Protein AF-A0A7Z8PAY5-F1 (afdb_monomer_lite)

pLDDT: mean 79.84, std 11.98, range [39.59, 96.19]

Sequence (153 aa):
MSPIPAINILVPGSGLLLRDRLMLGCGLLLIWIFALGLLLVAPLLMTPDGVAQLRLLALLLWLGAGLVGGVVWWFWEADTPLADDLLRDYHGRIAQAYLQGDQAQAQALAHELVRRGRRLPVTWELLALVAASPLRERAAARAQALRQARRGI

Structure (mmCIF, N/CA/C/O backbone):
data_AF-A0A7Z8PAY5-F1
#
_entry.id   AF-A0A7Z8PAY5-F1
#
loop_
_atom_site.group_PDB
_atom_site.id
_atom_site.type_symbol
_atom_site.label_atom_id
_atom_site.label_alt_id
_atom_site.label_comp_id
_atom_site.label_asym_id
_atom_site.label_entity_id
_atom_site.label_seq_id
_atom_site.pdbx_PDB_ins_code
_atom_site.Cartn_x
_atom_site.Cartn_y
_atom_site.Cartn_z
_atom_site.occupancy
_atom_site.B_iso_or_equiv
_atom_site.auth_seq_id
_atom_site.auth_comp_id
_atom_site.auth_asym_id
_atom_site.auth_atom_id
_atom_site.pdbx_PDB_model_num
ATOM 1 N N . MET A 1 1 ? -5.123 16.829 -8.025 1.00 39.59 1 MET A N 1
ATOM 2 C CA . MET A 1 1 ? -4.592 15.612 -8.683 1.00 39.59 1 MET A CA 1
ATOM 3 C C . MET A 1 1 ? -3.466 15.065 -7.818 1.00 39.59 1 MET A C 1
ATOM 5 O O . MET A 1 1 ? -2.609 15.847 -7.430 1.00 39.59 1 MET A O 1
ATOM 9 N N . SER A 1 2 ? -3.497 13.788 -7.419 1.00 46.03 2 SER A N 1
ATOM 10 C CA . SER A 1 2 ? -2.402 13.240 -6.598 1.00 46.03 2 SER A CA 1
ATOM 11 C C . SER A 1 2 ? -1.121 13.162 -7.450 1.00 46.03 2 SER A C 1
ATOM 13 O O . SER A 1 2 ? -1.248 12.860 -8.632 1.00 46.03 2 SER A O 1
ATOM 15 N N . PRO A 1 3 ? 0.085 13.431 -6.916 1.00 53.19 3 PRO A N 1
ATOM 16 C CA . PRO A 1 3 ? 1.349 13.385 -7.674 1.00 53.19 3 PRO A CA 1
ATOM 17 C C . PRO A 1 3 ? 1.826 11.954 -7.993 1.00 53.19 3 PRO A C 1
ATOM 19 O O . PRO A 1 3 ? 2.784 11.745 -8.731 1.00 53.19 3 PRO A O 1
ATOM 22 N N . ILE A 1 4 ? 1.139 10.951 -7.449 1.00 54.25 4 ILE A N 1
ATOM 23 C CA . ILE A 1 4 ? 1.483 9.529 -7.534 1.00 54.25 4 ILE A CA 1
ATOM 24 C C . ILE A 1 4 ? 1.473 8.960 -8.976 1.00 54.25 4 ILE A C 1
ATOM 26 O O . ILE A 1 4 ? 2.338 8.131 -9.259 1.00 54.25 4 ILE A O 1
ATOM 30 N N . PRO A 1 5 ? 0.596 9.385 -9.915 1.00 56.03 5 PRO A N 1
ATOM 31 C CA . PRO A 1 5 ? 0.640 8.924 -11.302 1.00 56.03 5 PRO A CA 1
ATOM 32 C C . PRO A 1 5 ? 1.931 9.363 -11.998 1.00 56.03 5 PRO A C 1
ATOM 34 O O . PRO A 1 5 ? 2.553 8.567 -12.691 1.00 56.03 5 PRO A O 1
ATOM 37 N N . ALA A 1 6 ? 2.371 10.606 -11.765 1.00 57.03 6 ALA A N 1
ATOM 38 C CA . ALA A 1 6 ? 3.580 11.151 -12.381 1.00 57.03 6 ALA A CA 1
ATOM 39 C C . ALA A 1 6 ? 4.839 10.407 -11.909 1.00 57.03 6 ALA A C 1
ATOM 41 O O . ALA A 1 6 ? 5.709 10.079 -12.713 1.00 57.03 6 ALA A O 1
ATOM 42 N N . ILE A 1 7 ? 4.903 10.065 -10.619 1.00 58.91 7 ILE A N 1
ATOM 43 C CA . ILE A 1 7 ? 6.022 9.304 -10.045 1.00 58.91 7 ILE A CA 1
ATOM 44 C C . ILE A 1 7 ? 6.079 7.881 -10.620 1.00 58.91 7 ILE A C 1
ATOM 46 O O . ILE A 1 7 ? 7.165 7.380 -10.895 1.00 58.91 7 ILE A O 1
ATOM 50 N N . ASN A 1 8 ? 4.931 7.242 -10.864 1.00 58.94 8 ASN A N 1
ATOM 51 C CA . ASN A 1 8 ? 4.893 5.881 -11.406 1.00 58.94 8 ASN A CA 1
ATOM 52 C C . ASN A 1 8 ? 5.260 5.816 -12.904 1.00 58.94 8 ASN A C 1
ATOM 54 O O . ASN A 1 8 ? 5.682 4.767 -13.380 1.00 58.94 8 ASN A O 1
ATOM 58 N N . ILE A 1 9 ? 5.130 6.935 -13.629 1.00 58.25 9 ILE A N 1
ATOM 59 C CA . ILE A 1 9 ? 5.628 7.090 -15.007 1.00 58.25 9 ILE A CA 1
ATOM 60 C C . ILE A 1 9 ? 7.157 7.244 -15.012 1.00 58.25 9 ILE A C 1
ATOM 62 O O . ILE A 1 9 ? 7.828 6.668 -15.863 1.00 58.25 9 ILE A O 1
ATOM 66 N N . LEU A 1 10 ? 7.714 7.993 -14.053 1.00 64.56 10 LEU A N 1
ATOM 67 C CA . LEU A 1 10 ? 9.162 8.198 -13.914 1.00 64.56 10 LEU A CA 1
ATOM 68 C C . LEU A 1 10 ? 9.898 6.961 -13.382 1.00 64.56 10 LEU A C 1
ATOM 70 O O . LEU A 1 10 ? 11.009 6.675 -13.823 1.00 64.56 10 LEU A O 1
ATOM 74 N N . VAL A 1 11 ? 9.287 6.234 -12.445 1.00 67.00 11 VAL A N 1
ATOM 75 C CA . 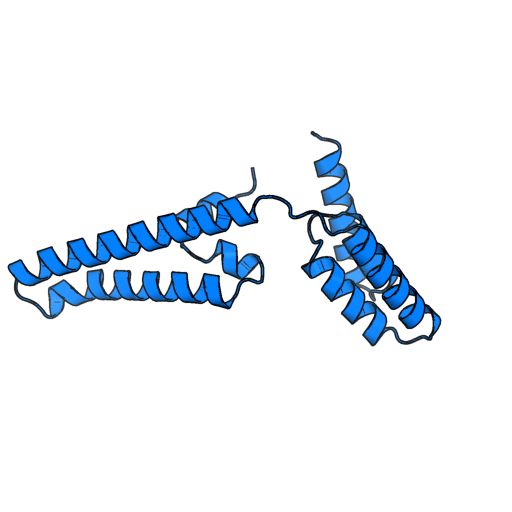VAL A 1 11 ? 9.842 5.018 -11.836 1.00 67.00 11 VAL A CA 1
ATOM 76 C C . VAL A 1 11 ? 8.768 3.924 -11.839 1.00 67.00 11 VAL A C 1
ATOM 78 O O . VAL A 1 11 ? 7.959 3.848 -10.902 1.00 67.00 11 VAL A O 1
ATOM 81 N N . PRO A 1 12 ? 8.746 3.064 -12.873 1.00 66.25 12 PRO A N 1
ATOM 82 C CA . PRO A 1 12 ? 7.808 1.958 -12.986 1.00 66.25 12 PRO A CA 1
ATOM 83 C C . PRO A 1 12 ? 7.875 1.042 -11.766 1.00 66.25 12 PRO A C 1
ATOM 85 O O . PRO A 1 12 ? 8.945 0.611 -11.340 1.00 66.25 12 PRO A O 1
ATOM 88 N N . GLY A 1 13 ? 6.714 0.753 -11.181 1.00 62.00 13 GLY A N 1
ATOM 89 C CA . GLY A 1 13 ? 6.597 -0.123 -10.014 1.00 62.00 13 GLY A CA 1
ATOM 90 C C . GLY A 1 13 ? 6.609 0.606 -8.670 1.00 62.00 13 GLY A C 1
ATOM 91 O O . GLY A 1 13 ? 6.074 0.066 -7.701 1.00 62.00 13 GLY A O 1
ATOM 92 N N . SER A 1 14 ? 7.089 1.853 -8.597 1.00 67.81 14 SER A N 1
ATOM 93 C CA . SER A 1 14 ? 7.093 2.642 -7.350 1.00 67.81 14 SER A CA 1
ATOM 94 C C . SER A 1 14 ? 5.681 2.870 -6.792 1.00 67.81 14 SER A C 1
ATOM 96 O O . SER A 1 14 ? 5.429 2.691 -5.600 1.00 67.81 14 SER A O 1
ATOM 98 N N . GLY A 1 15 ? 4.715 3.153 -7.667 1.00 62.78 15 GLY A N 1
ATOM 99 C CA . GLY A 1 15 ? 3.309 3.295 -7.302 1.00 62.78 15 GLY A CA 1
ATOM 100 C C . GLY A 1 15 ? 2.653 1.983 -6.866 1.00 62.78 15 GLY A C 1
ATOM 101 O O . GLY A 1 15 ? 1.653 2.022 -6.158 1.00 62.78 15 GLY A O 1
ATOM 102 N N . LEU A 1 16 ? 3.206 0.827 -7.245 1.00 64.44 16 LEU A N 1
ATOM 103 C CA . LEU A 1 16 ? 2.715 -0.493 -6.830 1.00 64.44 16 LEU A CA 1
ATOM 104 C C . LEU A 1 16 ? 3.295 -0.917 -5.476 1.00 64.44 16 LEU A C 1
ATOM 106 O O . LEU A 1 16 ? 2.569 -1.489 -4.660 1.00 64.44 16 LEU A O 1
ATOM 110 N N . LEU A 1 17 ? 4.554 -0.559 -5.198 1.00 64.25 17 LEU A N 1
ATOM 111 C CA . LEU A 1 17 ? 5.170 -0.707 -3.874 1.00 64.25 17 LEU A CA 1
ATOM 112 C C . LEU A 1 17 ? 4.375 0.054 -2.807 1.00 64.25 17 LEU A C 1
ATOM 114 O O . LEU A 1 17 ? 4.044 -0.500 -1.764 1.00 64.25 17 LEU A O 1
ATOM 118 N N . LEU A 1 18 ? 3.965 1.287 -3.118 1.00 63.81 18 LEU A N 1
ATOM 119 C CA . LEU A 1 18 ? 3.131 2.126 -2.246 1.00 63.81 18 LEU A CA 1
ATOM 120 C C . LEU A 1 18 ? 1.703 1.587 -2.039 1.00 63.81 18 LEU A C 1
ATOM 122 O O . LEU A 1 18 ? 0.928 2.154 -1.267 1.00 63.81 18 LEU A O 1
ATOM 126 N N . ARG A 1 19 ? 1.321 0.515 -2.744 1.00 63.31 19 ARG A N 1
ATOM 127 C CA . ARG A 1 19 ? -0.003 -0.114 -2.666 1.00 63.31 19 ARG A CA 1
ATOM 128 C C . ARG A 1 19 ? 0.034 -1.542 -2.125 1.00 63.31 19 ARG A C 1
ATOM 130 O O . ARG A 1 19 ? -0.881 -2.304 -2.425 1.00 63.31 19 ARG A O 1
ATOM 137 N N . ASP A 1 20 ? 1.068 -1.895 -1.362 1.00 64.25 20 ASP A N 1
ATOM 138 C CA . ASP A 1 20 ? 1.275 -3.230 -0.777 1.00 64.25 20 ASP A CA 1
ATOM 139 C C . ASP A 1 20 ? 1.382 -4.362 -1.811 1.00 64.25 20 ASP A C 1
ATOM 141 O O . ASP A 1 20 ? 1.292 -5.545 -1.485 1.00 64.25 20 ASP A O 1
ATOM 145 N N . ARG A 1 21 ? 1.619 -4.028 -3.085 1.00 68.25 21 ARG A N 1
ATOM 146 C CA . ARG A 1 21 ? 1.881 -5.001 -4.152 1.00 68.25 21 ARG A CA 1
ATOM 147 C C . ARG A 1 21 ? 3.385 -5.146 -4.348 1.00 68.25 21 ARG A C 1
ATOM 149 O O . ARG A 1 21 ? 3.896 -4.985 -5.453 1.00 68.25 21 ARG A O 1
ATOM 156 N N . LEU A 1 22 ? 4.074 -5.456 -3.247 1.00 66.81 22 LEU A N 1
ATOM 157 C CA . LEU A 1 22 ? 5.536 -5.499 -3.149 1.00 66.81 22 LEU A CA 1
ATOM 158 C C . LEU A 1 22 ? 6.174 -6.369 -4.236 1.00 66.81 22 LEU A C 1
ATOM 160 O O . LEU A 1 22 ? 7.078 -5.905 -4.914 1.00 66.81 22 LEU A O 1
ATOM 164 N N . MET A 1 23 ? 5.671 -7.586 -4.470 1.00 71.38 23 MET A N 1
ATOM 165 C CA . MET A 1 23 ? 6.252 -8.481 -5.482 1.00 71.38 23 MET A CA 1
ATOM 166 C C . MET A 1 23 ? 6.155 -7.930 -6.910 1.00 71.38 23 MET A C 1
ATOM 168 O O . MET A 1 23 ? 7.142 -7.954 -7.640 1.00 71.38 23 MET A O 1
ATOM 172 N N . LEU A 1 24 ? 4.996 -7.392 -7.301 1.00 71.62 24 LEU A N 1
ATOM 173 C CA . LEU A 1 24 ? 4.800 -6.804 -8.632 1.00 71.62 24 LEU A CA 1
ATOM 174 C C . LEU A 1 24 ? 5.599 -5.506 -8.798 1.00 71.62 24 LEU A C 1
ATOM 176 O O . LEU A 1 24 ? 6.242 -5.306 -9.826 1.00 71.62 24 LEU A O 1
ATOM 180 N N . GLY A 1 25 ? 5.587 -4.646 -7.775 1.00 73.62 25 GLY A N 1
ATOM 181 C CA . GLY A 1 25 ? 6.361 -3.408 -7.761 1.00 73.62 25 GLY A CA 1
ATOM 182 C C . GLY A 1 25 ? 7.865 -3.667 -7.845 1.00 73.62 25 GLY A C 1
ATOM 183 O O . GLY A 1 25 ? 8.525 -3.091 -8.703 1.00 73.62 25 GLY A O 1
ATOM 184 N N . CYS A 1 26 ? 8.396 -4.580 -7.024 1.00 76.75 26 CYS A N 1
ATOM 185 C CA . CYS A 1 26 ? 9.808 -4.965 -7.043 1.00 76.75 26 CYS A CA 1
ATOM 186 C C . CYS A 1 26 ? 10.201 -5.630 -8.363 1.00 76.75 26 CYS A C 1
ATOM 188 O O . CYS A 1 26 ? 11.263 -5.322 -8.889 1.00 76.75 26 CYS A O 1
ATOM 190 N N . GLY A 1 27 ? 9.358 -6.509 -8.918 1.00 79.31 27 GLY A N 1
ATOM 191 C CA . GLY A 1 27 ? 9.633 -7.160 -10.200 1.00 79.31 27 GLY A CA 1
ATOM 192 C C . GLY A 1 27 ? 9.805 -6.149 -11.335 1.00 79.31 27 GLY A C 1
ATOM 193 O O . GLY A 1 27 ? 10.800 -6.190 -12.055 1.00 79.31 27 GLY A O 1
ATOM 194 N N . LEU A 1 28 ? 8.886 -5.186 -11.444 1.00 78.25 28 LEU A N 1
ATOM 195 C CA . LEU A 1 28 ? 8.980 -4.110 -12.436 1.00 78.25 28 LEU A CA 1
ATOM 196 C C . LEU A 1 28 ? 10.201 -3.214 -12.207 1.00 78.25 28 LEU A C 1
ATOM 198 O O . LEU A 1 28 ? 10.878 -2.849 -13.165 1.00 78.25 28 LEU A O 1
ATOM 202 N N . LEU A 1 29 ? 10.518 -2.910 -10.949 1.00 78.69 29 LEU A N 1
ATOM 203 C CA . LEU A 1 29 ? 11.650 -2.059 -10.592 1.00 78.69 29 LEU A CA 1
ATOM 204 C C . LEU A 1 29 ? 12.996 -2.747 -10.879 1.00 78.69 29 LEU A C 1
ATOM 206 O O . LEU A 1 29 ? 13.921 -2.104 -11.364 1.00 78.69 29 LEU A O 1
ATOM 210 N N . LEU A 1 30 ? 13.097 -4.063 -10.670 1.00 83.81 30 LEU A N 1
ATOM 211 C CA . LEU A 1 30 ? 14.276 -4.853 -11.040 1.00 83.81 30 LEU A CA 1
ATOM 212 C C . LEU A 1 30 ? 14.480 -4.898 -12.555 1.00 83.81 30 LEU A C 1
ATOM 214 O O . LEU A 1 30 ? 15.600 -4.688 -13.015 1.00 83.81 30 LEU A O 1
ATOM 218 N N . ILE A 1 31 ? 13.411 -5.112 -13.331 1.00 81.81 31 ILE A N 1
ATOM 219 C CA . ILE A 1 31 ? 13.468 -5.048 -14.802 1.00 81.81 31 ILE A CA 1
ATOM 220 C C . ILE A 1 31 ? 13.948 -3.662 -15.247 1.00 81.81 31 ILE A C 1
ATOM 222 O O . ILE A 1 31 ? 14.785 -3.548 -16.142 1.00 81.81 31 ILE A O 1
ATOM 226 N N . TRP A 1 32 ? 13.465 -2.613 -14.584 1.00 80.06 32 TRP A N 1
ATOM 227 C CA . TRP A 1 32 ? 13.840 -1.235 -14.870 1.00 80.06 32 TRP A CA 1
ATOM 228 C C . TRP A 1 32 ? 15.317 -0.942 -14.576 1.00 80.06 32 TRP A C 1
ATOM 230 O O . TRP A 1 32 ? 16.019 -0.410 -15.436 1.00 80.06 32 TRP A O 1
ATOM 240 N N . ILE A 1 33 ? 15.817 -1.349 -13.402 1.00 83.81 33 ILE A N 1
ATOM 241 C CA . ILE A 1 33 ? 17.237 -1.238 -13.029 1.00 83.81 33 ILE A CA 1
ATOM 242 C C . ILE A 1 33 ? 18.110 -2.034 -14.001 1.00 83.81 33 ILE A C 1
ATOM 244 O O . ILE A 1 33 ? 19.148 -1.540 -14.436 1.00 83.81 33 ILE A O 1
ATOM 248 N N . PHE A 1 34 ? 17.694 -3.247 -14.365 1.00 84.44 34 PHE A N 1
ATOM 249 C CA . PHE A 1 34 ? 18.438 -4.101 -15.284 1.00 84.44 34 PHE A CA 1
ATOM 250 C C . PHE A 1 34 ? 18.545 -3.479 -16.683 1.00 84.44 34 PHE A C 1
ATOM 252 O O . PHE A 1 34 ? 19.636 -3.432 -17.251 1.00 84.44 34 PHE A O 1
ATOM 259 N N . ALA A 1 35 ? 17.447 -2.929 -17.211 1.00 81.75 35 ALA A N 1
ATOM 260 C CA . ALA A 1 35 ? 17.441 -2.219 -18.489 1.00 81.75 35 ALA A CA 1
ATOM 261 C C . ALA A 1 35 ? 18.361 -0.984 -18.467 1.00 81.75 35 ALA A C 1
ATOM 263 O O . ALA A 1 35 ? 19.132 -0.770 -19.402 1.00 81.75 35 ALA A O 1
ATOM 264 N N . LEU A 1 36 ? 18.339 -0.206 -17.380 1.00 81.88 36 LEU A N 1
ATOM 265 C CA . LEU A 1 36 ? 19.248 0.928 -17.177 1.00 81.88 36 LEU A CA 1
ATOM 266 C C . LEU A 1 36 ? 20.714 0.494 -17.079 1.00 81.88 36 LEU A C 1
ATOM 268 O O . LEU A 1 36 ? 21.577 1.111 -17.699 1.00 81.88 36 LEU A O 1
ATOM 272 N N . GLY A 1 37 ? 20.992 -0.588 -16.352 1.00 83.56 37 GLY A N 1
ATOM 273 C CA . GLY A 1 37 ? 22.326 -1.174 -16.248 1.00 83.56 37 GLY A CA 1
ATOM 274 C C . GLY A 1 37 ? 22.868 -1.595 -17.613 1.00 83.56 37 GLY A C 1
ATOM 275 O O . GLY A 1 37 ? 23.983 -1.223 -17.967 1.00 83.56 37 GLY A O 1
ATOM 276 N N . LEU A 1 38 ? 22.056 -2.282 -18.422 1.00 80.25 38 LEU A N 1
ATOM 277 C CA . LEU A 1 38 ? 22.403 -2.623 -19.806 1.00 80.25 38 LEU A CA 1
ATOM 278 C C . LEU A 1 38 ? 22.697 -1.374 -20.646 1.00 80.25 38 LEU A C 1
ATOM 280 O O . LEU A 1 38 ? 23.702 -1.341 -21.350 1.00 80.25 38 LEU A O 1
ATOM 284 N N . LEU A 1 39 ? 21.873 -0.329 -20.542 1.00 80.56 39 LEU A N 1
ATOM 285 C CA . LEU A 1 39 ? 22.057 0.934 -21.269 1.00 80.56 39 LEU A CA 1
ATOM 286 C C . LEU A 1 39 ? 23.378 1.642 -20.929 1.00 80.56 39 LEU A C 1
ATOM 288 O O . LEU A 1 39 ? 24.019 2.202 -21.822 1.00 80.56 39 LEU A O 1
ATOM 292 N N . LEU A 1 40 ? 23.776 1.610 -19.655 1.00 82.31 40 LEU A N 1
ATOM 293 C CA . LEU A 1 40 ? 24.979 2.273 -19.147 1.00 82.31 40 LEU A CA 1
ATOM 294 C C . LEU A 1 40 ? 26.255 1.451 -19.367 1.00 82.31 40 LEU A C 1
ATOM 296 O O . LEU A 1 40 ? 27.308 2.028 -19.622 1.00 82.31 40 LEU A O 1
ATOM 300 N N . VAL A 1 41 ? 26.169 0.120 -19.281 1.00 83.25 41 VAL A N 1
ATOM 301 C CA . VAL A 1 41 ? 27.333 -0.782 -19.318 1.00 83.25 41 VAL A CA 1
ATOM 302 C C . VAL A 1 41 ? 27.633 -1.299 -20.727 1.00 83.25 41 VAL A C 1
ATOM 304 O O . VAL A 1 41 ? 28.800 -1.507 -21.055 1.00 83.25 41 VAL A O 1
ATOM 307 N N . ALA A 1 42 ? 26.628 -1.444 -21.600 1.00 76.44 42 ALA A N 1
ATOM 308 C CA . ALA A 1 42 ? 26.830 -1.889 -22.984 1.00 76.44 42 ALA A CA 1
ATOM 309 C C . ALA A 1 42 ? 27.946 -1.137 -23.741 1.00 76.44 42 ALA A C 1
ATOM 311 O O . ALA A 1 42 ? 28.756 -1.807 -24.381 1.00 76.44 42 ALA A O 1
ATOM 312 N N . PRO A 1 43 ? 28.069 0.207 -23.650 1.00 76.69 43 PRO A N 1
ATOM 313 C CA . PRO A 1 43 ? 29.103 0.959 -24.365 1.00 76.69 43 PRO A CA 1
ATOM 314 C C . PRO A 1 43 ? 30.532 0.662 -23.896 1.00 76.69 43 PRO A C 1
ATOM 316 O O . PRO A 1 43 ? 31.474 0.963 -24.619 1.00 76.69 43 PRO A O 1
ATOM 319 N N . LEU A 1 44 ? 30.698 0.114 -22.687 1.00 79.06 44 LEU A N 1
ATOM 320 C CA . LEU A 1 44 ? 32.000 -0.195 -22.090 1.00 79.06 44 LEU A CA 1
ATOM 321 C C . LEU A 1 44 ? 32.498 -1.597 -22.465 1.00 79.06 44 LEU A C 1
ATOM 323 O O . LEU A 1 44 ? 33.692 -1.863 -22.361 1.00 79.06 44 LEU A O 1
ATOM 327 N N . LEU A 1 45 ? 31.592 -2.497 -22.860 1.00 77.25 45 LEU A N 1
ATOM 328 C CA . LEU A 1 45 ? 31.884 -3.923 -23.031 1.00 77.25 45 LEU A CA 1
ATOM 329 C C . LEU A 1 45 ? 31.747 -4.427 -24.473 1.00 77.25 45 LEU A C 1
ATOM 331 O O . LEU A 1 45 ? 32.185 -5.540 -24.756 1.00 77.25 45 LEU A O 1
ATOM 335 N N . MET A 1 46 ? 31.122 -3.667 -25.378 1.00 78.25 46 MET A N 1
ATOM 336 C CA . MET A 1 46 ? 30.772 -4.150 -26.719 1.00 78.25 46 MET A CA 1
ATOM 337 C C . MET A 1 46 ? 31.237 -3.234 -27.851 1.00 78.25 46 MET A C 1
ATOM 339 O O . MET A 1 46 ? 31.460 -2.038 -27.676 1.00 78.25 46 MET A O 1
ATOM 343 N N . THR A 1 47 ? 31.352 -3.823 -29.043 1.00 79.81 47 THR A N 1
ATOM 344 C CA . THR A 1 47 ? 31.607 -3.115 -30.300 1.00 79.81 47 THR A CA 1
ATOM 345 C C . THR A 1 47 ? 30.426 -2.207 -30.676 1.00 79.81 47 THR A C 1
ATOM 347 O O . THR A 1 47 ? 29.295 -2.466 -30.252 1.00 79.81 47 THR A O 1
ATOM 350 N N . PRO A 1 48 ? 30.644 -1.159 -31.494 1.00 78.31 48 PRO A N 1
ATOM 351 C CA . PRO A 1 48 ? 29.626 -0.147 -31.799 1.00 78.31 48 PRO A CA 1
ATOM 352 C C . PRO A 1 48 ? 28.293 -0.722 -32.303 1.00 78.31 48 PRO A C 1
ATOM 354 O O . PRO A 1 48 ? 27.227 -0.267 -31.885 1.00 78.31 48 PRO A O 1
ATOM 357 N N . ASP A 1 49 ? 28.352 -1.765 -33.133 1.00 78.88 49 ASP A N 1
ATOM 358 C CA . ASP A 1 49 ? 27.166 -2.411 -33.707 1.00 78.88 49 ASP A CA 1
ATOM 359 C C . ASP A 1 49 ? 26.361 -3.198 -32.659 1.00 78.88 49 ASP A C 1
ATOM 361 O O . ASP A 1 49 ? 25.128 -3.154 -32.646 1.00 78.88 49 ASP A O 1
ATOM 365 N N . GLY A 1 50 ? 27.046 -3.861 -31.719 1.00 76.06 50 GLY A N 1
ATOM 366 C CA . GLY A 1 50 ? 26.405 -4.575 -30.611 1.00 76.06 50 GLY A CA 1
ATOM 367 C C . GLY A 1 50 ? 25.761 -3.628 -29.596 1.00 76.06 50 GLY A C 1
ATOM 368 O O . GLY A 1 50 ? 24.681 -3.909 -29.074 1.00 76.06 50 GLY A O 1
ATOM 369 N N . VAL A 1 51 ? 26.369 -2.457 -29.368 1.00 81.75 51 VAL A N 1
ATOM 370 C CA . VAL A 1 51 ? 25.839 -1.424 -28.462 1.00 81.75 51 VAL A CA 1
ATOM 371 C C . VAL A 1 51 ? 24.497 -0.885 -28.956 1.00 81.75 51 VAL A C 1
ATOM 373 O O . VAL A 1 51 ? 23.588 -0.680 -28.149 1.00 81.75 51 VAL A O 1
ATOM 376 N N . ALA A 1 52 ? 24.343 -0.666 -30.265 1.00 79.69 52 ALA A N 1
ATOM 377 C CA . ALA A 1 52 ? 23.102 -0.147 -30.837 1.00 79.69 52 ALA A CA 1
ATOM 378 C C . ALA A 1 52 ? 21.922 -1.109 -30.619 1.00 79.69 52 ALA A C 1
ATOM 380 O O . ALA A 1 52 ? 20.861 -0.687 -30.152 1.00 79.69 52 ALA A O 1
ATOM 381 N N . GLN A 1 53 ? 22.123 -2.406 -30.878 1.00 80.88 53 GLN A N 1
ATOM 382 C CA . GLN A 1 53 ? 21.091 -3.429 -30.678 1.00 80.88 53 GLN A CA 1
ATOM 383 C C . GLN A 1 53 ? 20.726 -3.589 -29.196 1.00 80.88 53 GLN A C 1
ATOM 385 O O . GLN A 1 53 ? 19.541 -3.629 -28.855 1.00 80.88 53 GLN A O 1
ATOM 390 N N . LEU A 1 54 ? 21.721 -3.601 -28.299 1.00 81.50 54 LEU A N 1
ATOM 391 C CA . LEU A 1 54 ? 21.482 -3.699 -26.855 1.00 81.50 54 LEU A CA 1
ATOM 392 C C . LEU A 1 54 ? 20.722 -2.488 -26.304 1.00 81.50 54 LEU A C 1
ATOM 394 O O . LEU A 1 54 ? 19.830 -2.649 -25.475 1.00 81.50 54 LEU A O 1
ATOM 398 N N . ARG A 1 55 ? 21.052 -1.275 -26.765 1.00 80.25 55 ARG A N 1
ATOM 399 C CA . ARG A 1 55 ? 20.346 -0.047 -26.368 1.00 80.25 55 ARG A CA 1
ATOM 400 C C . ARG A 1 55 ? 18.890 -0.068 -26.807 1.00 80.25 55 ARG A C 1
ATOM 402 O O . ARG A 1 55 ? 18.024 0.341 -26.039 1.00 80.25 55 ARG A O 1
ATOM 409 N N . LEU A 1 56 ? 18.624 -0.558 -28.015 1.00 83.81 56 LEU A N 1
ATOM 410 C CA . LEU A 1 56 ? 17.270 -0.660 -28.550 1.00 83.81 56 LEU A CA 1
ATOM 411 C C . LEU A 1 56 ? 16.451 -1.689 -27.757 1.00 83.81 56 LEU A C 1
ATOM 413 O O . LEU A 1 56 ? 15.332 -1.392 -27.343 1.00 83.81 56 LEU A O 1
ATOM 417 N N . LEU A 1 57 ? 17.042 -2.845 -27.435 1.00 85.06 57 LEU A N 1
ATOM 418 C CA . LEU A 1 57 ? 16.433 -3.843 -26.552 1.00 85.06 57 LEU A CA 1
ATOM 419 C C . LEU A 1 57 ? 16.160 -3.282 -25.146 1.00 85.06 57 LEU A C 1
ATOM 421 O O . LEU A 1 57 ? 15.063 -3.450 -24.616 1.00 85.06 57 LEU A O 1
ATOM 425 N N . ALA A 1 58 ? 17.131 -2.591 -24.548 1.00 80.69 58 ALA A N 1
ATOM 426 C CA . ALA A 1 58 ? 16.994 -1.988 -23.226 1.00 80.69 58 ALA A CA 1
ATOM 427 C C . ALA A 1 58 ? 15.902 -0.906 -23.196 1.00 80.69 58 ALA A C 1
ATOM 429 O O . ALA A 1 58 ? 15.107 -0.864 -22.258 1.00 80.69 58 ALA A O 1
ATOM 430 N N . LEU A 1 59 ? 15.805 -0.080 -24.243 1.00 82.38 59 LEU A N 1
ATOM 431 C CA . LEU A 1 59 ? 14.738 0.910 -24.392 1.00 82.38 59 LEU A CA 1
ATOM 432 C C . LEU A 1 59 ? 13.359 0.242 -24.505 1.00 82.38 59 LEU A C 1
ATOM 434 O O . LEU A 1 59 ? 12.409 0.690 -23.865 1.00 82.38 59 LEU A O 1
ATOM 438 N N . LEU A 1 60 ? 13.244 -0.842 -25.277 1.00 86.19 60 LEU A N 1
ATOM 439 C CA . LEU A 1 60 ? 11.997 -1.603 -25.400 1.00 86.19 60 LEU A CA 1
ATOM 440 C C . LEU A 1 60 ? 11.579 -2.234 -24.067 1.00 86.19 60 LEU A C 1
ATOM 442 O O . LEU A 1 60 ? 10.411 -2.143 -23.694 1.00 86.19 60 LEU A O 1
ATOM 446 N N . LEU A 1 61 ? 12.522 -2.820 -23.324 1.00 82.94 61 LEU A N 1
ATOM 447 C CA . LEU A 1 61 ? 12.264 -3.356 -21.983 1.00 82.94 61 LEU A CA 1
ATOM 448 C C . LEU A 1 61 ? 11.812 -2.258 -21.015 1.00 82.94 61 LEU A C 1
ATOM 450 O O . LEU A 1 61 ? 10.870 -2.461 -20.251 1.00 82.94 61 LEU A O 1
ATOM 454 N N . TRP A 1 62 ? 12.443 -1.084 -21.080 1.00 79.88 62 TRP A N 1
ATOM 455 C CA . TRP A 1 62 ? 12.097 0.076 -20.264 1.00 79.88 62 TRP A CA 1
ATOM 456 C C . TRP A 1 62 ? 10.674 0.576 -20.554 1.00 79.88 62 TRP A C 1
ATOM 458 O O . TRP A 1 62 ? 9.866 0.712 -19.633 1.00 79.88 62 TRP A O 1
ATOM 468 N N . LEU A 1 63 ? 10.338 0.776 -21.834 1.00 82.06 63 LEU A N 1
ATOM 469 C CA . LEU A 1 63 ? 9.002 1.199 -22.270 1.00 82.06 63 LEU A CA 1
ATOM 470 C C . LEU A 1 63 ? 7.939 0.147 -21.938 1.00 82.06 63 LEU A C 1
ATOM 472 O O . LEU A 1 63 ? 6.871 0.492 -21.435 1.00 82.06 63 LEU A O 1
ATOM 476 N N . GLY A 1 64 ? 8.240 -1.133 -22.169 1.00 82.88 64 GLY A N 1
ATOM 477 C CA . GLY A 1 64 ? 7.350 -2.246 -21.850 1.00 82.88 64 GLY A CA 1
ATOM 478 C C . GLY A 1 64 ? 7.048 -2.333 -20.354 1.00 82.88 64 GLY A C 1
ATOM 479 O O . GLY A 1 64 ? 5.884 -2.429 -19.970 1.00 82.88 64 GLY A O 1
ATOM 480 N N . ALA A 1 65 ? 8.068 -2.220 -19.498 1.00 80.56 65 ALA A N 1
ATOM 481 C CA . ALA A 1 65 ? 7.891 -2.204 -18.047 1.00 80.56 65 ALA A CA 1
ATOM 482 C C . ALA A 1 65 ? 7.071 -0.990 -17.580 1.00 80.56 65 ALA A C 1
ATOM 484 O O . ALA A 1 65 ? 6.191 -1.135 -16.730 1.00 80.56 6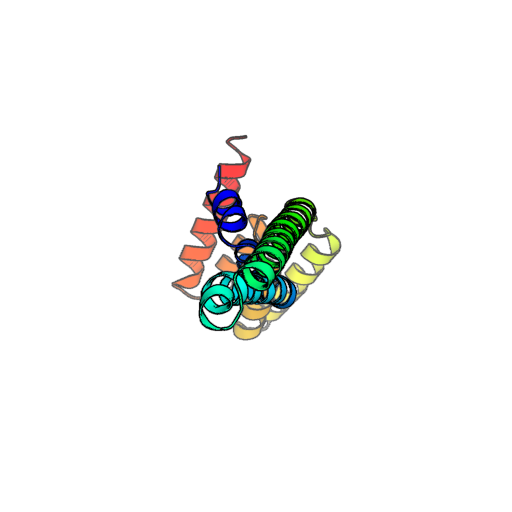5 ALA A O 1
ATOM 485 N N . GLY A 1 66 ? 7.306 0.189 -18.165 1.00 74.62 66 GLY A N 1
ATOM 486 C CA . GLY A 1 66 ? 6.498 1.383 -17.915 1.00 74.62 66 GLY A CA 1
ATOM 487 C C . GLY A 1 66 ? 5.029 1.190 -18.296 1.00 74.62 66 GLY A C 1
ATOM 488 O O . GLY A 1 66 ? 4.142 1.492 -17.499 1.00 74.62 66 GLY A O 1
ATOM 489 N N . LEU A 1 67 ? 4.763 0.621 -19.475 1.00 81.19 67 LEU A N 1
ATOM 490 C CA . LEU A 1 67 ? 3.408 0.387 -19.977 1.00 81.19 67 LEU A CA 1
ATOM 491 C C . LEU A 1 67 ? 2.667 -0.659 -19.140 1.00 81.19 67 LEU A C 1
ATOM 493 O O . LEU A 1 67 ? 1.543 -0.407 -18.712 1.00 81.19 67 LEU A O 1
ATOM 497 N N . VAL A 1 68 ? 3.305 -1.790 -18.823 1.00 80.88 68 VAL A N 1
ATOM 498 C CA . VAL A 1 68 ? 2.742 -2.802 -17.915 1.00 80.88 68 VAL A CA 1
ATOM 499 C C . VAL A 1 68 ? 2.489 -2.194 -16.538 1.00 80.88 68 VAL A C 1
ATOM 501 O O . VAL A 1 68 ? 1.396 -2.344 -16.000 1.00 80.88 68 VAL A O 1
ATOM 504 N N . GLY A 1 69 ? 3.451 -1.453 -15.982 1.00 73.62 69 GLY A N 1
ATOM 505 C CA . GLY A 1 69 ? 3.293 -0.766 -14.702 1.00 73.62 69 GLY A CA 1
ATOM 506 C C . GLY A 1 69 ? 2.127 0.223 -14.700 1.00 73.62 69 GLY A C 1
ATOM 507 O O . GLY A 1 69 ? 1.374 0.267 -13.728 1.00 73.62 69 GLY A O 1
ATOM 508 N N . GLY A 1 70 ? 1.937 0.964 -15.794 1.00 70.00 70 GLY A N 1
ATOM 509 C CA . GLY A 1 70 ? 0.822 1.888 -15.993 1.00 70.00 70 GLY A CA 1
ATOM 510 C C . GLY A 1 70 ? -0.530 1.186 -16.123 1.00 70.00 70 GLY A C 1
ATOM 511 O O . GLY A 1 70 ? -1.484 1.590 -15.466 1.00 70.00 70 GLY A O 1
ATOM 512 N N . VAL A 1 71 ? -0.612 0.105 -16.904 1.00 76.56 71 VAL A N 1
ATOM 513 C CA . VAL A 1 71 ? -1.834 -0.701 -17.075 1.00 76.56 71 VAL A CA 1
ATOM 514 C C . VAL A 1 71 ? -2.233 -1.370 -15.761 1.00 76.56 71 VAL A C 1
ATOM 516 O O . VAL A 1 71 ? -3.380 -1.261 -15.338 1.00 76.56 71 VAL A O 1
ATOM 519 N N . VAL A 1 72 ? -1.283 -2.007 -15.074 1.00 74.62 72 VAL A N 1
ATOM 520 C CA . VAL A 1 72 ? -1.478 -2.576 -13.733 1.00 74.62 72 VAL A CA 1
ATOM 521 C C . VAL A 1 72 ? -1.948 -1.468 -12.787 1.00 74.62 72 VAL A C 1
ATOM 523 O O . VAL A 1 72 ? -2.967 -1.604 -12.115 1.00 74.62 72 VAL A O 1
ATOM 526 N N . TRP A 1 73 ? -1.267 -0.325 -12.765 1.00 71.31 73 TRP A N 1
ATOM 527 C CA . TRP A 1 73 ? -1.690 0.798 -11.936 1.00 71.31 73 TRP A CA 1
ATOM 528 C C . TRP A 1 73 ? -3.118 1.254 -12.249 1.00 71.31 73 TRP A C 1
ATOM 530 O O . TRP A 1 73 ? -3.871 1.449 -11.307 1.00 71.31 73 TRP A O 1
ATOM 540 N N . TRP A 1 74 ? -3.506 1.344 -13.523 1.00 69.44 74 TRP A N 1
ATOM 541 C CA . TRP A 1 74 ? -4.843 1.743 -13.967 1.00 69.44 74 TRP A CA 1
ATOM 542 C C . TRP A 1 74 ? -5.930 0.753 -13.53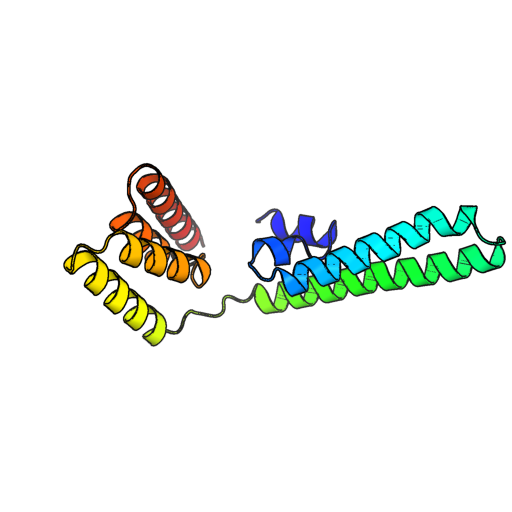6 1.00 69.44 74 TRP A C 1
ATOM 544 O O . TRP A 1 74 ? -6.909 1.148 -12.904 1.00 69.44 74 TRP A O 1
ATOM 554 N N . PHE A 1 75 ? -5.742 -0.544 -13.800 1.00 68.88 75 PHE A N 1
ATOM 555 C CA . PHE A 1 75 ? -6.690 -1.589 -13.389 1.00 68.88 75 PHE A CA 1
ATOM 556 C C . PHE A 1 75 ? -6.872 -1.653 -11.871 1.00 68.88 75 PHE A C 1
ATOM 558 O O . PHE A 1 75 ? -7.962 -1.955 -11.394 1.00 68.88 75 PHE A O 1
ATOM 565 N N . TRP A 1 76 ? -5.824 -1.336 -11.112 1.00 65.38 76 TRP A N 1
ATOM 566 C CA . TRP A 1 76 ? -5.861 -1.297 -9.650 1.00 65.38 76 TRP A CA 1
ATOM 567 C C . TRP A 1 76 ? -6.036 0.119 -9.065 1.00 65.38 76 TRP A C 1
ATOM 569 O O . TRP A 1 76 ? -5.991 0.287 -7.844 1.00 65.38 76 TRP A O 1
ATOM 579 N N . GLU A 1 77 ? -6.219 1.144 -9.903 1.00 61.22 77 GLU A N 1
ATOM 580 C CA . GLU A 1 77 ? -6.703 2.479 -9.519 1.00 61.22 77 GLU A CA 1
ATOM 581 C C . GLU A 1 77 ? -8.204 2.436 -9.270 1.00 61.22 77 GLU A C 1
ATOM 583 O O . GLU A 1 77 ? -8.687 3.155 -8.391 1.00 61.22 77 GLU A O 1
ATOM 588 N N . ALA A 1 78 ? -8.900 1.577 -10.028 1.00 53.66 78 ALA A N 1
ATOM 589 C CA . ALA A 1 78 ? -10.304 1.280 -9.845 1.00 53.66 78 ALA A CA 1
ATOM 590 C C . ALA A 1 78 ? -10.499 0.770 -8.418 1.00 53.66 78 ALA A C 1
ATOM 592 O O . ALA A 1 78 ? -9.984 -0.281 -8.033 1.00 53.66 78 ALA A O 1
ATOM 593 N N . ASP A 1 79 ? -11.192 1.579 -7.620 1.00 55.03 79 ASP A N 1
ATOM 594 C CA . ASP A 1 79 ? -11.606 1.254 -6.268 1.00 55.03 79 ASP A CA 1
ATOM 595 C C . ASP A 1 79 ? -12.330 -0.090 -6.299 1.00 55.03 79 ASP A C 1
ATOM 597 O O . ASP A 1 79 ? -13.511 -0.135 -6.619 1.00 55.03 79 ASP A O 1
ATOM 601 N N . THR A 1 80 ? -11.652 -1.199 -5.996 1.00 55.97 80 THR A N 1
ATOM 602 C CA . THR A 1 80 ? -12.371 -2.430 -5.669 1.00 55.97 80 THR A CA 1
ATOM 603 C C . THR A 1 80 ? -13.122 -2.125 -4.381 1.00 55.97 80 THR A C 1
ATOM 605 O O . THR A 1 80 ? -12.462 -1.952 -3.347 1.00 55.97 80 THR A O 1
ATOM 608 N N . PRO A 1 81 ? -14.459 -1.983 -4.424 1.00 63.19 81 PRO A N 1
ATOM 609 C CA . PRO A 1 81 ? -15.217 -1.732 -3.217 1.00 63.19 81 PRO A CA 1
ATOM 610 C C . PRO A 1 81 ? -14.968 -2.910 -2.281 1.00 63.19 81 PRO A C 1
ATOM 612 O O . PRO A 1 81 ? -14.998 -4.073 -2.694 1.00 63.19 81 PRO A O 1
ATOM 615 N N . LEU A 1 82 ? -14.660 -2.612 -1.021 1.00 73.44 82 LEU A N 1
ATOM 616 C CA . LEU A 1 82 ? -14.648 -3.654 -0.009 1.00 73.44 82 LEU A CA 1
ATOM 617 C C . LEU A 1 82 ? -16.080 -4.187 0.071 1.00 73.44 82 LEU A C 1
ATOM 619 O O . LEU A 1 82 ? -16.996 -3.390 0.260 1.00 73.44 82 LEU A O 1
ATOM 623 N N . ALA A 1 83 ? -16.277 -5.493 -0.111 1.00 80.31 83 ALA A N 1
ATOM 624 C CA . ALA A 1 83 ? -17.605 -6.077 0.031 1.00 80.31 83 ALA A CA 1
ATOM 625 C C . ALA A 1 83 ? -18.152 -5.768 1.434 1.00 80.31 83 ALA A C 1
ATOM 627 O O . ALA A 1 83 ? -17.422 -5.894 2.423 1.00 80.31 83 ALA A O 1
ATOM 628 N N . ASP A 1 84 ? -19.425 -5.381 1.523 1.00 82.25 84 ASP A N 1
ATOM 629 C CA . ASP A 1 84 ? -20.051 -4.993 2.793 1.00 82.25 84 ASP A CA 1
ATOM 630 C C . ASP A 1 84 ? -19.965 -6.110 3.842 1.00 82.25 84 ASP A C 1
ATOM 632 O O . ASP A 1 84 ? -19.756 -5.839 5.024 1.00 82.25 84 ASP A O 1
ATOM 636 N N . ASP A 1 85 ? -20.040 -7.368 3.408 1.00 86.06 85 ASP A N 1
ATOM 637 C CA . ASP A 1 85 ? -19.936 -8.537 4.285 1.00 86.06 85 ASP A CA 1
ATOM 638 C C . ASP A 1 85 ? -18.551 -8.644 4.935 1.00 86.06 85 ASP A C 1
ATOM 640 O O . ASP A 1 85 ? -18.443 -8.912 6.131 1.00 86.06 85 ASP A O 1
ATOM 644 N N . LEU A 1 86 ? -17.485 -8.341 4.183 1.00 86.25 86 LEU A N 1
ATOM 645 C CA . LEU A 1 86 ? -16.125 -8.284 4.723 1.00 86.25 86 LEU A CA 1
ATOM 646 C C . LEU A 1 86 ? -15.975 -7.131 5.715 1.00 86.25 86 LEU A C 1
ATOM 648 O O . LEU A 1 86 ? -15.333 -7.294 6.750 1.00 86.25 86 LEU A O 1
ATOM 652 N N . LEU A 1 87 ? -16.560 -5.966 5.421 1.00 87.81 87 LEU A N 1
ATOM 653 C CA . LEU A 1 87 ? -16.515 -4.827 6.337 1.00 87.81 87 LEU A CA 1
ATOM 654 C C . LEU A 1 87 ? -17.194 -5.170 7.675 1.00 87.81 87 LEU A C 1
ATOM 656 O O . LEU A 1 87 ? -16.645 -4.868 8.736 1.00 87.81 87 LEU A O 1
ATOM 660 N N . ARG A 1 88 ? -18.361 -5.827 7.624 1.00 89.25 88 ARG A N 1
ATOM 661 C CA . ARG A 1 88 ? -19.099 -6.283 8.813 1.00 89.25 88 ARG A CA 1
ATOM 662 C C . ARG A 1 88 ? -18.322 -7.330 9.603 1.00 89.25 88 ARG A C 1
ATOM 664 O O . ARG A 1 88 ? -18.252 -7.207 10.823 1.00 89.25 88 ARG A O 1
ATOM 671 N N . ASP A 1 89 ? -17.708 -8.305 8.931 1.00 92.94 89 ASP A N 1
ATOM 672 C CA . ASP A 1 89 ? -16.880 -9.327 9.584 1.00 92.94 89 ASP A CA 1
ATOM 673 C C . ASP A 1 89 ? -15.702 -8.695 10.340 1.00 92.94 89 ASP A C 1
ATOM 675 O O . ASP A 1 89 ? -15.531 -8.913 11.542 1.00 92.94 89 ASP A O 1
ATOM 679 N N . TYR A 1 90 ? -14.943 -7.811 9.680 1.00 92.81 90 TYR A N 1
ATOM 680 C CA . TYR A 1 90 ? -13.851 -7.087 10.334 1.00 92.81 90 TYR A CA 1
ATOM 681 C C . TYR A 1 90 ? -14.342 -6.240 11.506 1.00 92.81 90 TYR A C 1
ATOM 683 O O . TYR A 1 90 ? -13.713 -6.250 12.562 1.00 92.81 90 TYR A O 1
ATOM 691 N N . HIS A 1 91 ? -15.463 -5.532 11.356 1.00 93.06 91 HIS A N 1
ATOM 692 C CA . HIS A 1 91 ? -16.041 -4.752 12.446 1.00 93.06 91 HIS A CA 1
ATOM 693 C C . HIS A 1 91 ? -16.391 -5.637 13.649 1.00 93.06 91 HIS A C 1
ATOM 695 O O . HIS A 1 91 ? -16.051 -5.291 14.779 1.00 93.06 91 HIS A O 1
ATOM 701 N N . GLY A 1 92 ? -17.027 -6.789 13.416 1.00 93.31 92 GLY A N 1
ATOM 702 C CA . GLY A 1 92 ? -17.360 -7.757 14.461 1.00 93.31 92 GLY A CA 1
ATOM 703 C C . GLY A 1 92 ? -16.120 -8.251 15.203 1.00 93.31 92 GLY A C 1
ATOM 704 O O . GLY A 1 92 ? -16.075 -8.200 16.429 1.00 93.31 92 GLY A O 1
ATOM 705 N N . ARG A 1 93 ? -15.074 -8.636 14.465 1.00 95.25 93 ARG A N 1
ATOM 706 C CA . ARG A 1 93 ? -13.816 -9.137 15.041 1.00 95.25 93 ARG A CA 1
ATOM 707 C C . ARG A 1 93 ? -13.046 -8.063 15.812 1.00 95.25 93 ARG A C 1
ATOM 709 O O . ARG A 1 93 ? -12.525 -8.346 16.887 1.00 95.25 93 ARG A O 1
ATOM 716 N N . ILE A 1 94 ? -12.996 -6.831 15.298 1.00 94.50 94 ILE A N 1
ATOM 717 C CA . ILE A 1 94 ? -12.363 -5.692 15.983 1.00 94.50 94 ILE A CA 1
ATOM 718 C C . ILE A 1 94 ? -13.118 -5.366 17.274 1.00 94.50 94 ILE A C 1
ATOM 720 O O . ILE A 1 94 ? -12.496 -5.221 18.325 1.00 94.50 94 ILE A O 1
ATOM 724 N N . ALA A 1 95 ? -14.450 -5.272 17.209 1.00 93.88 95 ALA A N 1
ATOM 725 C CA . ALA A 1 95 ? -15.284 -4.985 18.371 1.00 93.88 95 ALA A CA 1
ATOM 726 C C . ALA A 1 95 ? -15.158 -6.084 19.432 1.00 93.88 95 ALA A C 1
ATOM 728 O O . ALA A 1 95 ? -14.999 -5.777 20.610 1.00 93.88 95 ALA A O 1
ATOM 729 N N . GLN A 1 96 ? -15.164 -7.352 19.020 1.00 96.19 96 GLN A N 1
ATOM 730 C CA . GLN A 1 96 ? -14.973 -8.484 19.919 1.00 96.19 96 GLN A CA 1
ATOM 731 C C . GLN A 1 96 ? -13.621 -8.414 20.638 1.00 96.19 96 GLN A C 1
ATOM 733 O O . GLN A 1 96 ? -13.599 -8.466 21.865 1.00 96.19 96 GLN A O 1
ATOM 738 N N . ALA A 1 97 ? -12.515 -8.241 19.906 1.00 94.44 97 ALA A N 1
ATOM 739 C CA . ALA A 1 97 ? -11.181 -8.137 20.501 1.00 94.44 97 ALA A CA 1
ATOM 740 C C . ALA A 1 97 ? -11.078 -6.945 21.469 1.00 94.44 97 ALA A C 1
ATOM 742 O O . ALA A 1 97 ? -10.558 -7.074 22.576 1.00 94.44 97 ALA A O 1
ATOM 743 N N . TYR A 1 98 ? -11.649 -5.796 21.092 1.00 93.62 98 TYR A N 1
ATOM 744 C CA . TYR A 1 98 ? -11.663 -4.603 21.935 1.00 93.62 98 TYR A CA 1
ATOM 745 C C . TYR A 1 98 ? -12.459 -4.812 23.232 1.00 93.62 98 TYR A C 1
ATOM 747 O O . TYR A 1 98 ? -11.978 -4.470 24.311 1.00 93.62 98 TYR A O 1
ATOM 755 N N . LEU A 1 99 ? -13.651 -5.412 23.145 1.00 93.44 99 LEU A N 1
ATOM 756 C CA . LEU A 1 99 ? -14.501 -5.707 24.304 1.00 93.44 99 LEU A CA 1
ATOM 757 C C . LEU A 1 99 ? -13.902 -6.782 25.220 1.00 93.44 99 LEU A C 1
ATOM 759 O O . LEU A 1 99 ? -14.143 -6.758 26.423 1.00 93.44 99 LEU A O 1
ATOM 763 N N . GLN A 1 100 ? -13.102 -7.699 24.673 1.00 95.75 100 GLN A N 1
ATOM 764 C CA . GLN A 1 100 ? -12.344 -8.691 25.442 1.00 95.75 100 GLN A CA 1
ATOM 765 C C . GLN A 1 100 ? -11.092 -8.104 26.119 1.00 95.75 100 GLN A C 1
ATOM 767 O O . GLN A 1 100 ? -10.432 -8.801 26.886 1.00 95.75 100 GLN A O 1
ATOM 772 N N . GLY A 1 101 ? -10.760 -6.835 25.858 1.00 92.19 101 GLY A N 1
ATOM 773 C CA . GLY A 1 101 ? -9.566 -6.176 26.391 1.00 92.19 101 GLY A CA 1
ATOM 774 C C . GLY A 1 101 ? -8.276 -6.492 25.628 1.00 92.19 101 GLY A C 1
ATOM 775 O O . GLY A 1 101 ? -7.213 -6.007 26.017 1.00 92.19 101 GLY A O 1
ATOM 776 N N . ASP A 1 102 ? -8.342 -7.242 24.523 1.00 95.06 102 ASP A N 1
ATOM 777 C CA . ASP A 1 102 ? -7.189 -7.520 23.662 1.00 95.06 102 ASP A CA 1
ATOM 778 C C . ASP A 1 102 ? -6.952 -6.354 22.688 1.00 95.06 102 ASP A C 1
ATOM 780 O O . ASP A 1 102 ? -7.306 -6.376 21.502 1.00 95.06 102 ASP A O 1
ATOM 784 N N . GLN A 1 103 ? -6.344 -5.286 23.211 1.00 92.25 103 GLN A N 1
ATOM 785 C CA . GLN A 1 103 ? -6.019 -4.103 22.413 1.00 92.25 103 GLN A CA 1
ATOM 786 C C . GLN A 1 103 ? -5.047 -4.402 21.268 1.00 92.25 103 GLN A C 1
ATOM 788 O O . GLN A 1 103 ? -5.162 -3.786 20.206 1.00 92.25 103 GLN A O 1
ATOM 793 N N . ALA A 1 104 ? -4.105 -5.329 21.457 1.00 91.81 104 ALA A N 1
ATOM 794 C CA . ALA A 1 104 ? -3.113 -5.656 20.438 1.00 91.81 104 ALA A CA 1
ATOM 795 C C . ALA A 1 104 ? -3.783 -6.309 19.223 1.00 91.81 104 ALA A C 1
ATOM 797 O O . ALA A 1 104 ? -3.543 -5.901 18.082 1.00 91.81 104 ALA A O 1
ATOM 798 N N . GLN A 1 105 ? -4.685 -7.263 19.461 1.00 93.44 105 GLN A N 1
ATOM 799 C CA . GLN A 1 105 ? -5.450 -7.907 18.400 1.00 93.44 105 GLN A CA 1
ATOM 800 C C . GLN A 1 105 ? -6.425 -6.934 17.727 1.00 93.44 105 GLN A C 1
ATOM 802 O O . GLN A 1 105 ? -6.493 -6.899 16.495 1.00 93.44 105 GLN A O 1
ATOM 807 N N . ALA A 1 106 ? -7.131 -6.099 18.498 1.00 92.94 106 ALA A N 1
ATOM 808 C CA . ALA A 1 106 ? -8.036 -5.091 17.944 1.00 92.94 106 ALA A CA 1
ATOM 809 C C . ALA A 1 106 ? -7.298 -4.116 17.008 1.00 92.94 106 ALA A C 1
ATOM 811 O O . ALA A 1 106 ? -7.766 -3.835 15.901 1.00 92.94 106 ALA A O 1
ATOM 812 N N . GLN A 1 107 ? -6.111 -3.651 17.410 1.00 93.25 107 GLN A N 1
ATOM 813 C CA . GLN A 1 107 ? -5.266 -2.787 16.584 1.00 93.25 107 GLN A CA 1
ATOM 814 C C . GLN A 1 107 ? -4.738 -3.502 15.340 1.00 93.25 107 GLN A C 1
ATOM 816 O O . GLN A 1 107 ? -4.781 -2.924 14.253 1.00 93.25 107 GLN A O 1
ATOM 821 N N . ALA A 1 108 ? -4.279 -4.750 15.463 1.00 93.00 108 ALA A N 1
ATOM 822 C CA . ALA A 1 108 ? -3.794 -5.528 14.325 1.00 93.00 108 ALA A CA 1
ATOM 823 C C . ALA A 1 108 ? -4.890 -5.720 13.260 1.00 93.00 108 ALA A C 1
ATOM 825 O O . ALA A 1 108 ? -4.654 -5.486 12.072 1.00 93.00 108 ALA A O 1
ATOM 826 N N . LEU A 1 109 ? -6.108 -6.065 13.688 1.00 93.31 109 LEU A N 1
ATOM 827 C CA . LEU A 1 109 ? -7.265 -6.221 12.804 1.00 93.31 109 LEU A CA 1
ATOM 828 C C . LEU A 1 109 ? -7.682 -4.893 12.158 1.00 93.31 109 LEU A C 1
ATOM 830 O O . LEU A 1 109 ? -7.957 -4.853 10.958 1.00 93.31 109 LEU A O 1
ATOM 834 N N . ALA A 1 110 ? -7.686 -3.793 12.915 1.00 92.06 110 ALA A N 1
ATOM 835 C CA . ALA A 1 110 ? -7.997 -2.472 12.375 1.00 92.06 110 ALA A CA 1
ATOM 836 C C . ALA A 1 110 ? -6.941 -1.992 11.364 1.00 92.06 110 ALA A C 1
ATOM 838 O O . ALA A 1 110 ? -7.290 -1.421 10.330 1.00 92.06 110 ALA A O 1
ATOM 839 N N . HIS A 1 111 ? -5.658 -2.270 11.608 1.00 90.62 111 HIS A N 1
ATOM 840 C CA . HIS A 1 111 ? -4.591 -2.010 10.643 1.00 90.62 111 HIS A CA 1
ATOM 841 C C . HIS A 1 111 ? -4.777 -2.812 9.356 1.00 90.62 111 HIS A C 1
ATOM 843 O O . HIS A 1 111 ? -4.616 -2.265 8.262 1.00 90.62 111 HIS A O 1
ATOM 849 N N . GLU A 1 112 ? -5.151 -4.086 9.465 1.00 89.81 112 GLU A N 1
ATOM 850 C CA . GLU A 1 112 ? -5.431 -4.908 8.293 1.00 89.81 112 GLU A CA 1
ATOM 851 C C . GLU A 1 112 ? -6.627 -4.368 7.496 1.00 89.81 112 GLU A C 1
ATOM 853 O O . GLU A 1 112 ? -6.558 -4.263 6.266 1.00 89.81 112 GLU A O 1
ATOM 858 N N . LEU A 1 113 ? -7.694 -3.959 8.185 1.00 90.44 113 LEU A N 1
ATOM 859 C CA . LEU A 1 113 ? -8.862 -3.347 7.563 1.00 90.44 113 LEU A CA 1
ATOM 860 C C . LEU A 1 113 ? -8.495 -2.046 6.832 1.00 90.44 113 LEU A C 1
ATOM 862 O O . LEU A 1 113 ? -8.885 -1.859 5.680 1.00 90.44 113 LEU A O 1
ATOM 866 N N . VAL A 1 114 ? -7.696 -1.172 7.453 1.00 89.56 114 VAL A N 1
ATOM 867 C CA . VAL A 1 114 ? -7.185 0.053 6.813 1.00 89.56 114 VAL A CA 1
ATOM 868 C C . VAL A 1 114 ? -6.333 -0.269 5.591 1.00 89.56 114 VAL A C 1
ATOM 870 O O . VAL A 1 114 ? -6.461 0.407 4.572 1.00 89.56 114 VAL A O 1
ATOM 873 N N . ARG A 1 115 ? -5.505 -1.316 5.639 1.00 83.88 115 ARG A N 1
ATOM 874 C CA . ARG A 1 115 ? -4.700 -1.743 4.487 1.00 83.88 115 ARG A CA 1
ATOM 875 C C . ARG A 1 115 ? -5.581 -2.089 3.284 1.00 83.88 115 ARG A C 1
ATOM 877 O O . ARG A 1 115 ? -5.302 -1.665 2.165 1.00 83.88 115 ARG A O 1
ATOM 884 N N . ARG A 1 116 ? -6.677 -2.817 3.521 1.00 82.56 116 ARG A N 1
ATOM 885 C CA . ARG A 1 116 ? -7.619 -3.234 2.469 1.00 82.56 116 ARG A CA 1
ATOM 886 C C . ARG A 1 116 ? -8.547 -2.101 2.016 1.00 82.56 116 ARG A C 1
ATOM 888 O O . ARG A 1 116 ? -8.890 -2.030 0.842 1.00 82.56 116 ARG A O 1
ATOM 895 N N . GLY A 1 117 ? -8.926 -1.206 2.926 1.00 83.69 117 GLY A N 1
ATOM 896 C CA . GLY A 1 117 ? -9.928 -0.161 2.712 1.00 83.69 117 GLY A CA 1
ATOM 897 C C . GLY A 1 117 ? -9.406 1.271 2.822 1.00 83.69 117 GLY A C 1
ATOM 898 O O . GLY A 1 117 ? -10.184 2.158 3.135 1.00 83.69 117 GLY A O 1
ATOM 899 N N . ARG A 1 118 ? -8.121 1.546 2.552 1.00 83.88 118 ARG A N 1
ATOM 900 C CA . ARG A 1 118 ? -7.450 2.838 2.847 1.00 83.88 118 ARG A CA 1
ATOM 901 C C . ARG A 1 118 ? -8.122 4.113 2.316 1.00 83.88 118 ARG A C 1
ATOM 903 O O . ARG A 1 118 ? -7.732 5.208 2.716 1.00 83.88 118 ARG A O 1
ATOM 910 N N . ARG A 1 119 ? -9.038 4.006 1.351 1.00 79.88 119 ARG A N 1
ATOM 911 C CA . ARG A 1 119 ? -9.788 5.137 0.771 1.00 79.88 119 ARG A CA 1
ATOM 912 C C . ARG A 1 119 ? -11.150 5.349 1.441 1.00 79.88 119 ARG A C 1
ATOM 914 O O . ARG A 1 119 ? -11.765 6.391 1.245 1.00 79.88 119 ARG A O 1
ATOM 921 N N . LEU A 1 120 ? -11.605 4.394 2.250 1.00 84.81 120 LEU A N 1
ATOM 922 C CA . LEU A 1 120 ? -12.849 4.466 2.999 1.00 84.81 120 LEU A CA 1
ATOM 923 C C . LEU A 1 120 ? -12.604 5.198 4.327 1.00 84.81 120 LEU A C 1
ATOM 925 O O . LEU A 1 120 ? -11.757 4.771 5.108 1.00 84.81 120 LEU A O 1
ATOM 929 N N . PRO A 1 121 ? -13.348 6.274 4.636 1.00 87.19 121 PRO A N 1
ATOM 930 C CA . PRO A 1 121 ? -13.197 6.973 5.911 1.00 87.19 121 PRO A CA 1
ATOM 931 C C . PRO A 1 121 ? -13.420 6.058 7.121 1.00 87.19 121 PRO A C 1
ATOM 933 O O . PRO A 1 121 ? -12.656 6.102 8.081 1.00 87.19 121 PRO A O 1
ATOM 936 N N . VAL A 1 122 ? -14.409 5.163 7.021 1.00 88.06 122 VAL A N 1
ATOM 937 C CA . VAL A 1 122 ? -14.846 4.287 8.117 1.00 88.06 122 VAL A CA 1
ATOM 938 C C . VAL A 1 122 ? -13.738 3.367 8.637 1.00 88.06 122 VAL A C 1
ATOM 940 O O . VAL A 1 122 ? -13.658 3.116 9.835 1.00 88.06 122 VAL A O 1
ATOM 943 N N . THR A 1 123 ? -12.826 2.904 7.775 1.00 91.44 123 THR A N 1
ATOM 944 C CA . THR A 1 123 ? -11.735 2.021 8.210 1.00 91.44 123 THR A CA 1
ATOM 945 C C . THR A 1 123 ? -10.722 2.774 9.069 1.00 91.44 123 THR A C 1
ATOM 947 O O . THR A 1 123 ? -10.210 2.230 10.043 1.00 91.44 123 THR A O 1
ATOM 950 N N . TRP A 1 124 ? -10.459 4.044 8.745 1.00 91.88 124 TRP A N 1
ATOM 951 C CA . TRP A 1 124 ? -9.581 4.909 9.538 1.00 91.88 124 TRP A CA 1
ATOM 952 C C . TRP A 1 124 ? -10.225 5.332 10.858 1.00 91.88 124 TRP A C 1
ATOM 954 O O . TRP A 1 124 ? -9.523 5.495 11.850 1.00 91.88 124 TRP A O 1
ATOM 964 N N . GLU A 1 125 ? -11.549 5.473 10.888 1.00 91.44 125 GLU A N 1
ATOM 965 C CA . GLU A 1 125 ? -12.303 5.762 12.113 1.00 91.44 125 GLU A CA 1
ATOM 966 C C . GLU A 1 125 ? -12.225 4.598 13.098 1.00 91.44 125 GLU A C 1
ATOM 968 O O . GLU A 1 125 ? -11.929 4.811 14.271 1.00 91.44 125 GLU A O 1
ATOM 973 N N . LEU A 1 126 ? -12.397 3.365 12.611 1.00 91.00 126 LEU A N 1
ATOM 974 C CA . LEU A 1 126 ? -12.232 2.162 13.426 1.00 91.00 126 LEU A CA 1
ATOM 975 C C . LEU A 1 126 ? -10.817 2.053 13.993 1.00 91.00 126 LEU A C 1
ATOM 977 O O . LEU A 1 126 ? -10.658 1.782 15.180 1.00 91.00 126 LEU A O 1
ATOM 981 N N . LEU A 1 127 ? -9.792 2.345 13.186 1.00 93.12 127 LEU A N 1
ATOM 982 C CA . LEU A 1 127 ? -8.418 2.408 13.681 1.00 93.12 127 LEU A CA 1
ATOM 983 C C . LEU A 1 127 ? -8.245 3.502 14.743 1.00 93.12 127 LEU A C 1
ATOM 985 O O . LEU A 1 127 ? -7.611 3.257 15.763 1.00 93.12 127 LEU A O 1
ATOM 989 N N . ALA A 1 128 ? -8.830 4.687 14.553 1.00 93.19 128 ALA A N 1
ATOM 990 C CA . ALA A 1 128 ? -8.757 5.769 15.532 1.00 93.19 128 ALA A CA 1
ATOM 991 C C . ALA A 1 128 ? -9.437 5.422 16.871 1.00 93.19 128 ALA A C 1
ATOM 993 O O . ALA A 1 128 ? -9.033 5.950 17.906 1.00 93.19 128 ALA A O 1
ATOM 994 N N . LEU A 1 129 ? -10.449 4.548 16.862 1.00 91.94 129 LEU A N 1
ATOM 995 C CA . LEU A 1 129 ? -11.135 4.091 18.073 1.00 91.94 129 LEU A CA 1
ATOM 996 C C . LEU A 1 129 ? -10.293 3.108 18.895 1.00 91.94 129 LEU A C 1
ATOM 998 O O . LEU A 1 129 ? -10.291 3.196 20.120 1.00 91.94 129 LEU A O 1
ATOM 1002 N N . VAL A 1 130 ? -9.575 2.192 18.239 1.00 92.94 130 VAL A N 1
ATOM 1003 C CA . VAL A 1 130 ? -8.813 1.132 18.929 1.00 92.94 130 VAL A CA 1
ATOM 1004 C C . VAL A 1 130 ? -7.332 1.467 19.137 1.00 92.94 130 VAL A C 1
ATOM 1006 O O . VAL A 1 130 ? -6.655 0.819 19.937 1.00 92.94 130 VAL A O 1
ATOM 1009 N N . ALA A 1 131 ? -6.803 2.464 18.426 1.00 90.38 131 ALA A N 1
ATOM 1010 C CA . ALA A 1 131 ? -5.405 2.868 18.521 1.00 90.38 131 ALA A CA 1
ATOM 1011 C C . ALA A 1 131 ? -5.100 3.696 19.780 1.00 90.38 131 ALA A C 1
ATOM 1013 O O . ALA A 1 131 ? -5.890 4.534 20.220 1.00 90.38 131 ALA A O 1
ATOM 1014 N N . ALA A 1 132 ? -3.884 3.531 20.299 1.00 86.31 132 ALA A N 1
ATOM 1015 C CA . ALA A 1 132 ? -3.314 4.433 21.292 1.00 86.31 132 ALA A CA 1
ATOM 1016 C C . ALA A 1 132 ? -2.879 5.776 20.662 1.00 86.31 132 ALA A C 1
ATOM 1018 O O . ALA A 1 132 ? -2.662 5.894 19.448 1.00 86.31 132 ALA A O 1
ATOM 1019 N N . SER A 1 133 ? -2.722 6.809 21.493 1.00 80.38 133 SER A N 1
ATOM 1020 C CA . SER A 1 133 ? -2.037 8.044 21.081 1.00 80.38 133 SER A CA 1
ATOM 1021 C C . SER A 1 133 ? -0.551 7.743 20.822 1.00 80.38 133 SER A C 1
ATOM 1023 O O . SER A 1 133 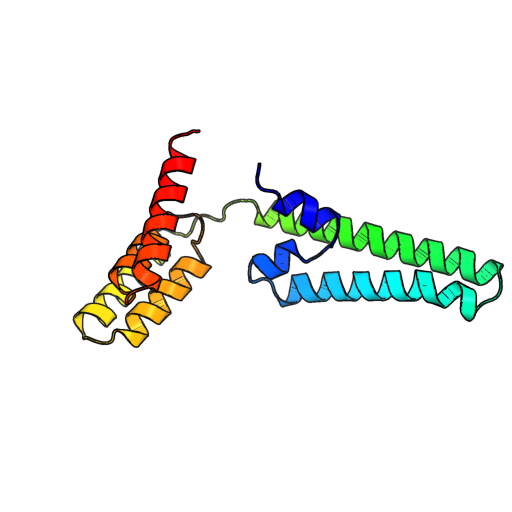? 0.019 6.958 21.581 1.00 80.38 133 SER A O 1
ATOM 1025 N N . PRO A 1 134 ? 0.102 8.288 19.770 1.00 84.12 134 PRO A N 1
ATOM 1026 C CA . PRO A 1 134 ? -0.334 9.339 18.829 1.00 84.12 134 PRO A CA 1
ATOM 1027 C C . PRO A 1 134 ? -1.019 8.827 17.548 1.00 84.12 134 PRO A C 1
ATOM 1029 O O . PRO A 1 134 ? -1.422 9.606 16.681 1.00 84.12 134 PRO A O 1
ATOM 1032 N N . LEU A 1 135 ? -1.133 7.510 17.380 1.00 86.75 135 L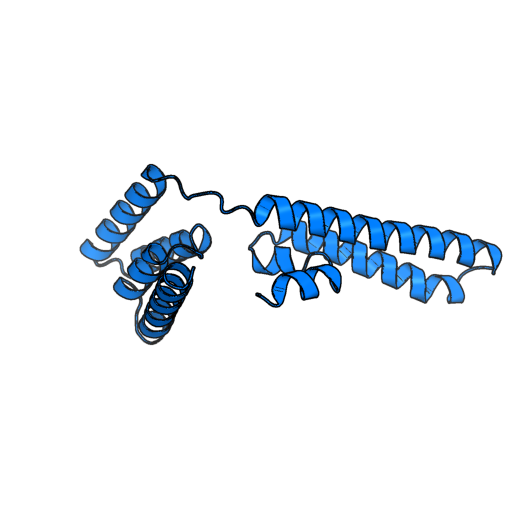EU A N 1
ATOM 1033 C CA . LEU A 1 135 ? -1.633 6.898 16.147 1.00 86.75 135 LEU A CA 1
ATOM 1034 C C . LEU A 1 135 ? -3.129 7.186 15.928 1.00 86.75 135 LEU A C 1
ATOM 1036 O O . LEU A 1 135 ? -3.557 7.410 14.794 1.00 86.75 135 LEU A O 1
ATOM 1040 N N . ARG A 1 136 ? -3.888 7.301 17.023 1.00 88.50 136 ARG A N 1
ATOM 1041 C CA . ARG A 1 136 ? -5.284 7.759 17.048 1.00 88.50 136 ARG A CA 1
ATOM 1042 C C . ARG A 1 136 ? -5.506 9.098 16.339 1.00 88.50 136 ARG A C 1
ATOM 1044 O O . ARG A 1 136 ? -6.407 9.203 15.510 1.00 88.50 136 ARG A O 1
ATOM 1051 N N . GLU A 1 137 ? -4.693 10.111 16.637 1.00 89.69 137 GLU A N 1
ATOM 1052 C CA . GLU A 1 137 ? -4.849 11.459 16.067 1.00 89.69 137 GLU A CA 1
ATOM 1053 C C . GLU A 1 137 ? -4.605 11.456 14.558 1.00 89.69 137 GLU A C 1
ATOM 1055 O O . GLU A 1 137 ? -5.386 12.015 13.787 1.00 89.69 137 GLU A O 1
ATOM 1060 N N . ARG A 1 138 ? -3.560 10.745 14.120 1.00 89.69 138 ARG A N 1
ATOM 1061 C CA . ARG A 1 138 ? -3.239 10.590 12.696 1.00 89.69 138 ARG A CA 1
ATOM 1062 C C . ARG A 1 138 ? -4.355 9.873 11.942 1.00 89.69 138 ARG A C 1
ATOM 1064 O O . ARG A 1 138 ? -4.729 10.303 10.851 1.00 89.69 138 ARG A O 1
ATOM 1071 N N . ALA A 1 139 ? -4.899 8.802 12.519 1.00 88.69 139 ALA A N 1
ATOM 1072 C CA . ALA A 1 139 ? -6.000 8.055 11.923 1.00 88.69 139 ALA A CA 1
ATOM 1073 C C . ALA A 1 139 ? -7.277 8.911 11.818 1.00 88.69 139 ALA A C 1
ATOM 1075 O O . ALA A 1 139 ? -7.898 8.956 10.754 1.00 88.69 139 ALA A O 1
ATOM 1076 N N . ALA A 1 140 ? -7.615 9.671 12.866 1.00 89.81 140 ALA A N 1
ATOM 1077 C CA . ALA A 1 140 ? -8.756 10.586 12.864 1.00 89.81 140 ALA A CA 1
ATOM 1078 C C . ALA A 1 140 ? -8.605 11.712 11.824 1.00 89.81 140 ALA A C 1
ATOM 1080 O O . ALA A 1 140 ? -9.530 11.964 11.047 1.00 89.81 140 ALA A O 1
ATOM 1081 N N . ALA A 1 141 ? -7.427 12.339 11.746 1.00 89.44 141 ALA A N 1
ATOM 1082 C CA . ALA A 1 141 ? -7.127 13.352 10.735 1.00 89.44 141 ALA A CA 1
ATOM 1083 C C . ALA A 1 141 ? -7.258 12.782 9.313 1.00 89.44 141 ALA A C 1
ATOM 1085 O O . ALA A 1 141 ? -7.816 13.422 8.417 1.00 89.44 141 ALA A O 1
ATOM 1086 N N . ARG A 1 142 ? -6.804 11.540 9.098 1.00 89.06 142 ARG A N 1
ATOM 1087 C CA . ARG A 1 142 ? -6.913 10.874 7.797 1.00 89.06 142 ARG A CA 1
ATOM 1088 C C . ARG A 1 142 ? -8.361 10.583 7.410 1.00 89.06 142 ARG A C 1
ATOM 1090 O O . ARG A 1 142 ? -8.732 10.832 6.263 1.00 89.06 142 ARG A O 1
ATOM 1097 N N . ALA A 1 143 ? -9.178 10.117 8.353 1.00 90.50 143 ALA A N 1
ATOM 1098 C CA . ALA A 1 143 ? -10.608 9.916 8.139 1.00 90.50 143 ALA A CA 1
ATOM 1099 C C . ALA A 1 143 ? -11.308 11.222 7.731 1.00 90.50 143 ALA A C 1
ATOM 1101 O O . ALA A 1 143 ? -12.054 11.250 6.750 1.00 90.50 143 ALA A O 1
ATOM 1102 N N . GLN A 1 144 ? -11.025 12.325 8.433 1.00 91.38 144 GLN A N 1
ATOM 1103 C CA . GLN A 1 144 ? -11.587 13.642 8.120 1.00 91.38 144 GLN A CA 1
ATOM 1104 C C . GLN A 1 144 ? -11.191 14.124 6.721 1.00 91.38 144 GLN A C 1
ATOM 1106 O O . GLN A 1 144 ? -12.064 14.533 5.955 1.00 91.38 144 GLN A O 1
ATOM 1111 N N . ALA A 1 145 ? -9.911 14.006 6.356 1.00 87.25 145 ALA A N 1
ATOM 1112 C CA . ALA A 1 145 ? -9.426 14.378 5.029 1.00 87.25 145 ALA A CA 1
ATOM 1113 C C . ALA A 1 145 ? -10.138 13.593 3.911 1.00 87.25 145 ALA A C 1
ATOM 1115 O O . ALA A 1 145 ? -10.522 14.166 2.893 1.00 87.25 145 ALA A O 1
ATOM 1116 N N . LEU A 1 146 ? -10.374 12.290 4.111 1.00 86.94 146 LEU A N 1
ATOM 1117 C CA . LEU A 1 146 ? -11.101 11.459 3.145 1.00 86.94 146 LEU A CA 1
ATOM 1118 C C . LEU A 1 146 ? -12.581 11.849 3.032 1.00 86.94 146 LEU A C 1
ATOM 1120 O O . LEU A 1 146 ? -13.121 11.865 1.928 1.00 86.94 146 LEU A O 1
ATOM 1124 N N . ARG A 1 147 ? -13.243 12.206 4.142 1.00 85.75 147 ARG A N 1
ATOM 1125 C CA . ARG A 1 147 ? -14.630 12.709 4.111 1.00 85.75 147 ARG A CA 1
ATOM 1126 C C . ARG A 1 147 ? -14.731 14.041 3.373 1.00 85.75 147 ARG A C 1
ATOM 1128 O O . ARG A 1 147 ? -15.650 14.215 2.580 1.00 85.75 147 ARG A O 1
ATOM 1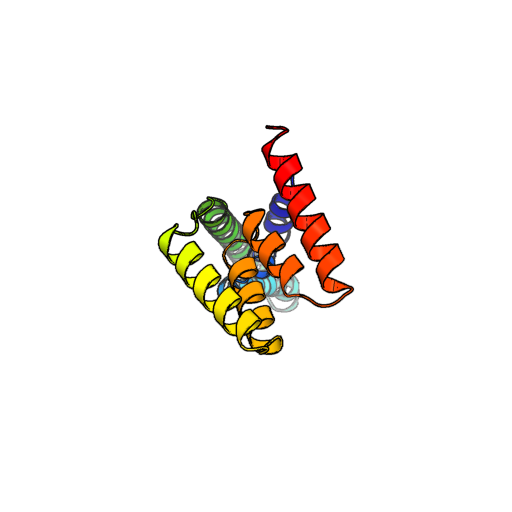135 N N . GLN A 1 148 ? -13.803 14.965 3.624 1.00 87.19 148 GLN A N 1
ATOM 1136 C CA . GLN A 1 148 ? -13.750 16.257 2.933 1.00 87.19 148 GLN A CA 1
ATOM 1137 C C . GLN A 1 148 ? -13.537 16.069 1.429 1.00 87.19 148 GLN A C 1
ATOM 1139 O O . GLN A 1 148 ? -14.284 16.638 0.638 1.00 87.19 148 GLN A O 1
ATOM 1144 N N . ALA A 1 149 ? -12.605 15.195 1.035 1.00 81.06 149 ALA A N 1
ATOM 1145 C CA . ALA A 1 149 ? -12.373 14.860 -0.369 1.00 81.06 149 ALA A CA 1
ATOM 1146 C C . ALA A 1 149 ? -13.615 14.270 -1.060 1.00 81.06 149 ALA A C 1
ATOM 1148 O O . ALA A 1 149 ? -13.802 14.490 -2.248 1.00 81.06 149 ALA A O 1
ATOM 1149 N N . ARG A 1 150 ? -14.478 13.556 -0.324 1.00 77.25 150 ARG A N 1
ATOM 1150 C CA . ARG A 1 150 ? -15.735 12.992 -0.848 1.00 77.25 150 ARG A CA 1
ATOM 1151 C C . ARG A 1 150 ? -16.879 14.002 -0.971 1.00 77.25 150 ARG A C 1
ATOM 1153 O O . ARG A 1 150 ? -17.818 13.724 -1.697 1.00 77.25 150 ARG A O 1
ATOM 1160 N N . ARG A 1 151 ? -16.833 15.108 -0.218 1.00 77.12 151 ARG A N 1
ATOM 1161 C CA . ARG A 1 151 ? -17.848 16.182 -0.235 1.00 77.12 151 ARG A CA 1
ATOM 1162 C C . ARG A 1 151 ? -17.509 17.320 -1.200 1.00 77.12 151 ARG A C 1
ATOM 1164 O O . ARG A 1 151 ? -18.387 18.108 -1.516 1.00 77.12 151 ARG A O 1
ATOM 1171 N N . GLY A 1 152 ? -16.235 17.455 -1.572 1.00 63.00 152 GLY A N 1
ATOM 1172 C CA . GLY A 1 152 ? -15.742 18.459 -2.523 1.00 63.00 152 GLY A CA 1
ATOM 1173 C C . GLY A 1 152 ? -15.753 18.001 -3.986 1.00 63.00 152 GLY A C 1
ATOM 1174 O O . GLY A 1 152 ? -15.131 18.657 -4.818 1.00 63.00 152 GLY A O 1
ATOM 1175 N N . ILE A 1 153 ? -16.401 16.868 -4.263 1.00 48.78 153 ILE A N 1
ATOM 1176 C CA . ILE A 1 153 ? -16.798 16.372 -5.587 1.00 48.78 153 ILE A CA 1
ATOM 1177 C C . ILE A 1 153 ? -18.311 16.554 -5.659 1.00 48.78 153 ILE A C 1
ATOM 1179 O O . ILE A 1 153 ? -18.791 16.995 -6.722 1.00 48.78 153 ILE A O 1
#

Radius of gyration: 21.63 Å; chains: 1; bounding box: 52×28×60 Å

Foldseek 3Di:
DDCLLVVCLVQPLPSVVVLVVVVLSVVLNVLLVVLVCQLVCVVVPDDPVSNVVSPVVSVVSNVVSSVVSNVVCVVVVPPPDDPVVNVVVLVVQLVVCVVVVNLVSNLVSLVVQCSNPVLALVSLCSNLVSDDPPSNVVSNVSSVVSVVVVVVD

Secondary structure (DSSP, 8-state):
--SHHHHHHHSTTHHHHTTT-HHHHHHHHHHHHHHHHHHHHHHHHS-HHHHHHHHHHHHHHHHHHHHHHHHHHHHTTS--PPPHHHHHHHHHHHHHHHHTT-HHHHHHHHHHHHHHHTT-HHHHHHHHHHPPTTHHHHHHHHHHHHHHHHH--